Protein AF-A0A496T3P2-F1 (afdb_monomer_lite)

pLDDT: mean 73.37, std 16.73, range [44.38, 96.69]

Structure (mmCIF, N/CA/C/O backbone):
data_AF-A0A496T3P2-F1
#
_entry.id   AF-A0A496T3P2-F1
#
loop_
_atom_site.group_PDB
_atom_site.id
_atom_site.type_symbol
_atom_site.label_atom_id
_atom_site.label_alt_id
_atom_site.label_comp_id
_atom_site.label_asym_id
_atom_site.label_entity_id
_atom_site.label_seq_id
_atom_site.pdbx_PDB_ins_code
_atom_site.Cartn_x
_atom_site.Cartn_y
_atom_site.Cartn_z
_atom_site.occupancy
_atom_site.B_iso_or_equiv
_atom_site.auth_seq_id
_atom_site.auth_comp_id
_atom_site.auth_asym_id
_atom_site.auth_atom_id
_atom_site.pdbx_PDB_model_num
ATOM 1 N N . MET A 1 1 ? -11.661 -11.929 51.047 1.00 53.84 1 MET A N 1
ATOM 2 C CA . MET A 1 1 ? -10.845 -11.660 49.843 1.00 53.84 1 MET A CA 1
ATOM 3 C C . MET A 1 1 ? -10.908 -12.740 48.747 1.00 53.84 1 MET A C 1
ATOM 5 O O . MET A 1 1 ? -10.297 -12.532 47.716 1.00 53.84 1 MET A O 1
ATOM 9 N N . ASN A 1 2 ? -11.640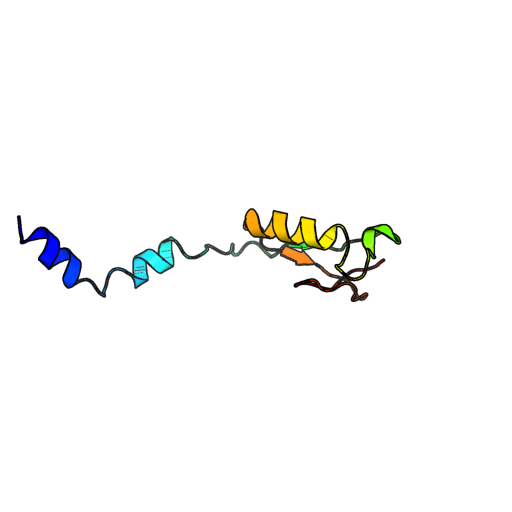 -13.862 48.901 1.00 52.25 2 ASN A N 1
ATOM 10 C CA . ASN A 1 2 ? -11.526 -15.007 47.963 1.00 52.25 2 ASN A CA 1
ATOM 11 C C . ASN A 1 2 ? -12.803 -15.324 47.157 1.00 52.25 2 ASN A C 1
ATOM 13 O O . ASN A 1 2 ? -12.802 -16.241 46.338 1.00 52.25 2 ASN A O 1
ATOM 17 N N . TYR A 1 3 ? -13.895 -14.581 47.369 1.00 59.25 3 TYR A N 1
ATOM 18 C CA . TYR A 1 3 ? -15.145 -14.773 46.619 1.00 59.25 3 TYR A CA 1
ATOM 19 C C . TYR A 1 3 ? -15.131 -14.061 45.259 1.00 59.25 3 TYR A C 1
ATOM 21 O O . TYR A 1 3 ? -15.678 -14.591 44.297 1.00 59.25 3 TYR A O 1
ATOM 29 N N . LEU A 1 4 ? -14.424 -12.929 45.151 1.00 51.22 4 LEU A N 1
ATOM 30 C CA . LEU A 1 4 ? -14.280 -12.164 43.905 1.00 51.22 4 LEU A CA 1
ATOM 31 C C . LEU A 1 4 ? -13.534 -12.966 42.820 1.00 51.22 4 LEU A C 1
ATOM 33 O O . LEU A 1 4 ? -13.959 -13.017 41.672 1.00 51.22 4 LEU A O 1
ATOM 37 N N . ILE A 1 5 ? -12.471 -13.678 43.209 1.00 56.06 5 ILE A N 1
ATOM 38 C CA . ILE A 1 5 ? -11.646 -14.499 42.304 1.00 56.06 5 ILE A CA 1
ATOM 39 C C . ILE A 1 5 ? -12.407 -15.758 41.848 1.00 56.06 5 ILE A C 1
ATOM 41 O O . ILE A 1 5 ? -12.293 -16.180 40.700 1.00 56.06 5 ILE A O 1
ATOM 45 N N . LYS A 1 6 ? -13.254 -16.336 42.714 1.00 52.75 6 LYS A N 1
ATOM 46 C CA . LYS A 1 6 ? -14.126 -17.468 42.349 1.00 52.75 6 LYS A CA 1
ATOM 47 C C . LYS A 1 6 ? -15.239 -17.076 41.373 1.00 52.75 6 LYS A C 1
ATOM 49 O O . LYS A 1 6 ? -15.656 -17.922 40.585 1.00 52.75 6 LYS A O 1
ATOM 54 N N . LEU A 1 7 ? -15.698 -15.823 41.408 1.00 52.72 7 LEU A N 1
ATOM 55 C CA . LEU A 1 7 ? -16.681 -15.305 40.454 1.00 52.72 7 LEU A CA 1
ATOM 56 C C . LEU A 1 7 ? -16.059 -15.114 39.058 1.00 52.72 7 LEU A C 1
ATOM 58 O O . LEU A 1 7 ? -16.686 -15.458 38.063 1.00 52.72 7 LEU A O 1
ATOM 62 N N . LEU A 1 8 ? -14.798 -14.671 39.001 1.00 54.00 8 LEU A N 1
ATOM 63 C CA . LEU A 1 8 ? -14.014 -14.503 37.767 1.00 54.00 8 LEU A CA 1
ATOM 64 C C . LEU A 1 8 ? -13.629 -15.829 37.077 1.00 54.00 8 LEU A C 1
ATOM 66 O O . LEU A 1 8 ? -13.378 -15.842 35.878 1.00 54.00 8 LEU A O 1
ATOM 70 N N . GLY A 1 9 ? -13.603 -16.955 37.800 1.00 49.31 9 GLY A N 1
ATOM 71 C CA . GLY A 1 9 ? -13.211 -18.262 37.249 1.00 49.31 9 GLY A CA 1
ATOM 72 C C . GLY A 1 9 ? -14.336 -19.093 36.614 1.00 49.31 9 GLY A C 1
ATOM 73 O O . GLY A 1 9 ? -14.051 -20.109 35.981 1.00 49.31 9 GLY A O 1
ATOM 74 N N . LYS A 1 10 ? -15.611 -18.711 36.785 1.00 49.38 10 LYS A N 1
ATOM 75 C CA . LYS A 1 10 ? -16.773 -19.507 36.322 1.00 49.38 10 LYS A CA 1
ATOM 76 C C . LYS A 1 10 ? -17.444 -18.973 35.055 1.00 49.38 10 LYS A C 1
ATOM 78 O O . LYS A 1 10 ? -18.247 -19.670 34.442 1.00 49.38 10 LYS A O 1
ATOM 83 N N . THR A 1 11 ? -17.101 -17.769 34.623 1.00 48.66 11 THR A N 1
ATOM 84 C CA . THR A 1 11 ? -17.743 -17.057 33.513 1.00 48.66 11 THR A CA 1
ATOM 85 C C . THR A 1 11 ? -16.997 -17.263 32.195 1.00 48.66 11 THR A C 1
ATOM 87 O O . THR A 1 11 ? -16.556 -16.324 31.542 1.00 48.66 11 THR A O 1
ATOM 90 N N . LYS A 1 12 ? -16.961 -18.512 31.713 1.00 50.62 12 LYS A N 1
ATOM 91 C CA . LYS A 1 12 ? -16.728 -18.802 30.278 1.00 50.62 12 LYS A CA 1
ATOM 92 C C . LYS A 1 12 ? -17.822 -18.185 29.379 1.00 50.62 12 LYS A C 1
ATOM 94 O O . LYS A 1 12 ? -17.672 -18.134 28.168 1.00 50.62 12 LYS A O 1
ATOM 99 N N . PHE A 1 13 ? -18.910 -17.704 29.983 1.00 50.62 13 PHE A N 1
ATOM 100 C CA . PHE A 1 13 ? -20.075 -17.134 29.314 1.00 50.62 13 PHE A CA 1
ATOM 101 C C . PHE A 1 13 ? -19.952 -15.632 28.978 1.00 50.62 13 PHE A C 1
ATOM 103 O O . PHE A 1 13 ? -20.797 -15.104 28.269 1.00 50.62 13 PHE A O 1
ATOM 110 N N . CYS A 1 14 ? -18.901 -14.934 29.433 1.00 49.53 14 CYS A N 1
ATOM 111 C CA . CYS A 1 14 ? -18.737 -13.487 29.206 1.00 49.53 14 CYS A CA 1
ATOM 112 C C . CYS A 1 14 ? -17.482 -13.123 28.393 1.00 49.53 14 CYS A C 1
ATOM 114 O O . CYS A 1 14 ? -16.908 -12.058 28.565 1.00 49.53 14 CYS A O 1
ATOM 116 N N . TRP A 1 15 ? -17.027 -14.015 27.514 1.00 49.91 15 TRP A N 1
ATOM 117 C CA . TRP A 1 15 ? -16.034 -13.661 26.486 1.00 49.91 15 TRP A CA 1
ATOM 118 C C . TRP A 1 15 ? -16.652 -13.559 25.094 1.00 49.91 15 TRP A C 1
ATOM 120 O O . TRP A 1 15 ? -16.159 -12.811 24.260 1.00 49.91 15 TRP A O 1
ATOM 130 N N . LEU A 1 16 ? -17.779 -14.237 24.864 1.00 53.25 16 LEU A N 1
ATOM 131 C CA . LEU A 1 16 ? -18.473 -14.211 23.578 1.00 53.25 16 LEU A CA 1
ATOM 132 C C . LEU A 1 16 ? -19.201 -12.871 23.370 1.00 53.25 16 LEU A C 1
ATOM 134 O O . LEU A 1 16 ? -19.071 -12.258 22.322 1.00 53.25 16 LEU A O 1
ATOM 138 N N . VAL A 1 17 ? -19.872 -12.350 24.402 1.00 56.59 17 VAL A N 1
ATOM 139 C CA . VAL A 1 17 ? -20.564 -11.046 24.345 1.00 56.59 17 VAL A CA 1
ATOM 140 C C . VAL A 1 17 ? -19.580 -9.867 24.337 1.00 56.59 17 VAL A C 1
ATOM 142 O O . VAL A 1 17 ? -19.800 -8.888 23.635 1.00 56.59 17 VAL A O 1
ATOM 145 N N . PHE A 1 18 ? -18.465 -9.969 25.069 1.00 53.53 18 PHE A N 1
ATOM 146 C CA . PHE A 1 18 ? -17.428 -8.930 25.086 1.00 53.53 18 PHE A CA 1
ATOM 147 C C . PHE A 1 18 ? -16.622 -8.90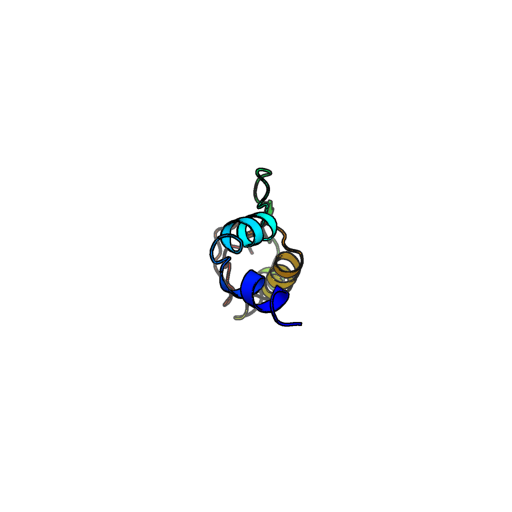2 23.777 1.00 53.53 18 PHE A C 1
ATOM 149 O O . PHE A 1 18 ? -16.333 -7.828 23.258 1.00 53.53 18 PHE A O 1
ATOM 156 N N . GLY A 1 19 ? -16.339 -10.074 23.194 1.00 54.91 19 GLY A N 1
ATOM 157 C CA . GLY A 1 19 ? -15.713 -10.186 21.876 1.00 54.91 19 GLY A CA 1
ATOM 158 C C . GLY A 1 19 ? -16.597 -9.671 20.737 1.00 54.91 19 GLY A C 1
ATOM 159 O O . GLY A 1 19 ? -16.080 -9.082 19.801 1.00 54.91 19 GLY A O 1
ATOM 160 N N . VAL A 1 20 ? -17.923 -9.819 20.837 1.00 57.47 20 VAL A N 1
ATOM 161 C CA . VAL A 1 20 ? -18.881 -9.298 19.840 1.00 57.47 20 VAL A CA 1
ATOM 162 C C . VAL A 1 20 ? -19.100 -7.782 19.964 1.00 57.47 20 VAL A C 1
ATOM 164 O O . VAL A 1 20 ? -19.375 -7.133 18.964 1.00 57.47 20 VAL A O 1
ATOM 167 N N . LEU A 1 21 ? -18.948 -7.189 21.154 1.00 55.22 21 LEU A N 1
ATOM 168 C CA . LEU A 1 21 ? -19.067 -5.732 21.344 1.00 55.22 21 LEU A CA 1
ATOM 169 C C . LEU A 1 21 ? -17.787 -4.950 20.995 1.00 55.22 21 LEU A C 1
ATOM 171 O O . LEU A 1 21 ? -17.879 -3.758 20.704 1.00 55.22 21 LEU A O 1
ATOM 175 N N . LEU A 1 22 ? -16.618 -5.603 21.034 1.00 56.62 22 LEU A N 1
ATOM 176 C CA . LEU A 1 22 ? -15.318 -5.033 20.637 1.00 56.62 22 LEU A CA 1
ATOM 177 C C . LEU A 1 22 ? -14.870 -5.449 19.228 1.00 56.62 22 LEU A C 1
ATOM 179 O O . LEU A 1 22 ? -13.992 -4.812 18.652 1.00 56.62 22 LEU A O 1
ATOM 183 N N . GLY A 1 23 ? -15.440 -6.523 18.684 1.00 53.06 23 GLY A N 1
ATOM 184 C CA . GLY A 1 23 ? -15.139 -7.034 17.356 1.00 53.06 23 GLY A CA 1
ATOM 185 C C . GLY A 1 23 ? -15.934 -6.285 16.301 1.00 53.06 23 GLY A C 1
ATOM 186 O O . GLY A 1 23 ? -17.033 -6.700 15.956 1.00 53.06 23 GLY A O 1
ATOM 187 N N . SER A 1 24 ? -15.349 -5.192 15.818 1.00 57.75 24 SER A N 1
ATOM 188 C CA . SER A 1 24 ? -15.567 -4.635 14.483 1.00 57.75 24 SER A CA 1
ATOM 189 C C . SER A 1 24 ? -17.032 -4.546 14.054 1.00 57.75 24 SER A C 1
ATOM 191 O O . SER A 1 24 ? -17.560 -5.419 13.363 1.00 57.75 24 SER A O 1
ATOM 193 N N . TYR A 1 25 ? -17.670 -3.419 14.373 1.00 51.91 25 TYR A N 1
ATOM 194 C CA . TYR A 1 25 ? -18.782 -2.919 13.570 1.00 51.91 25 TYR A CA 1
ATOM 195 C C . TYR A 1 25 ? -18.226 -2.574 12.178 1.00 51.91 25 TYR A C 1
ATOM 197 O O . TYR A 1 25 ? -18.017 -1.404 11.877 1.00 51.91 25 TYR A O 1
ATOM 205 N N . HIS A 1 26 ? -17.913 -3.574 11.346 1.00 55.53 26 HIS A N 1
ATOM 206 C CA . HIS A 1 26 ? -17.680 -3.328 9.928 1.00 55.53 26 HIS A CA 1
ATOM 207 C C . HIS A 1 26 ? -18.979 -2.726 9.409 1.00 55.53 26 HIS A C 1
ATOM 209 O O . HIS A 1 26 ? -20.040 -3.356 9.547 1.00 55.53 26 HIS A O 1
ATOM 215 N N . PRO A 1 27 ? -18.952 -1.462 8.972 1.00 53.41 27 PRO A N 1
ATOM 216 C CA . PRO A 1 27 ? -20.180 -0.762 8.712 1.00 53.41 27 PRO A CA 1
ATOM 217 C C . PRO A 1 27 ? -20.912 -1.486 7.579 1.00 53.41 27 PRO A C 1
ATOM 219 O O . PRO A 1 27 ? -20.330 -1.887 6.582 1.00 53.41 27 PRO A O 1
ATOM 222 N N . LEU A 1 28 ? -22.236 -1.584 7.689 1.00 57.09 28 LEU A N 1
ATOM 223 C CA . LEU A 1 28 ? -23.117 -1.872 6.547 1.00 57.09 28 LEU A CA 1
ATOM 224 C C . LEU A 1 28 ? -23.074 -0.740 5.488 1.00 57.09 28 LEU A C 1
ATOM 226 O O . LEU A 1 28 ? -23.863 -0.734 4.544 1.00 57.09 28 LEU A O 1
ATOM 230 N N . LEU A 1 29 ? -22.193 0.248 5.683 1.00 63.78 29 LEU A N 1
ATOM 231 C CA . LEU A 1 29 ? -21.834 1.304 4.752 1.00 63.78 29 LEU A CA 1
ATOM 232 C C . LEU A 1 29 ? -20.718 0.732 3.880 1.00 63.78 29 LEU A C 1
ATOM 234 O O . LEU A 1 29 ? -19.722 0.261 4.409 1.00 63.78 29 LEU A O 1
ATOM 238 N N . GLY A 1 30 ? -20.936 0.707 2.568 1.00 78.88 30 GLY A N 1
ATOM 239 C CA . GLY A 1 30 ? -20.084 -0.028 1.636 1.00 78.88 30 GLY A CA 1
ATOM 240 C C . GLY A 1 30 ? -18.591 0.291 1.750 1.00 78.88 30 GLY A C 1
ATOM 241 O O . GLY A 1 30 ? -18.203 1.421 2.035 1.00 78.88 30 GLY A O 1
ATOM 242 N N . GLN A 1 31 ? -17.784 -0.728 1.464 1.00 90.06 31 GLN A N 1
ATOM 243 C CA . GLN A 1 31 ? -16.333 -0.653 1.347 1.00 90.06 31 GLN A CA 1
ATOM 244 C C . GLN A 1 31 ? -15.905 0.383 0.297 1.00 90.06 31 GLN A C 1
ATOM 246 O O . GLN A 1 31 ? -16.438 0.414 -0.820 1.00 90.06 31 GLN A O 1
ATOM 251 N N . TRP A 1 32 ? -14.909 1.201 0.631 1.00 92.31 32 TRP A N 1
ATOM 252 C CA . TRP A 1 32 ? -14.337 2.174 -0.294 1.00 92.31 32 TRP A CA 1
ATOM 253 C C . TRP A 1 32 ? -13.512 1.471 -1.369 1.00 92.31 32 TRP A C 1
ATOM 255 O O . TRP A 1 32 ? -12.531 0.804 -1.069 1.00 92.31 32 TRP A O 1
ATOM 265 N N . LYS A 1 33 ? -13.881 1.649 -2.638 1.00 92.06 33 LYS A N 1
ATOM 266 C CA . LYS A 1 33 ? -13.055 1.207 -3.766 1.00 92.06 33 LYS A CA 1
ATOM 267 C C . LYS A 1 33 ? -12.133 2.345 -4.179 1.00 92.06 33 LYS A C 1
ATOM 269 O O . LYS A 1 33 ? -12.616 3.415 -4.555 1.00 92.06 33 LYS A O 1
ATOM 274 N N . ILE A 1 34 ? -10.828 2.127 -4.102 1.00 91.62 34 ILE A N 1
ATOM 275 C CA . ILE A 1 34 ? -9.813 3.133 -4.415 1.00 91.62 34 ILE A CA 1
ATOM 276 C C . ILE A 1 34 ? -9.042 2.652 -5.641 1.00 91.62 34 ILE A C 1
ATOM 278 O O . ILE A 1 34 ? -8.502 1.561 -5.634 1.00 91.62 34 ILE A O 1
ATOM 282 N N . MET A 1 35 ? -8.975 3.456 -6.700 1.00 91.62 35 MET A N 1
ATOM 283 C CA . MET A 1 35 ? -8.193 3.133 -7.898 1.00 91.62 35 MET A CA 1
ATOM 284 C C . MET A 1 35 ? -6.963 4.042 -7.963 1.00 91.62 35 MET A C 1
ATOM 286 O O . MET A 1 35 ? -7.116 5.224 -8.289 1.00 91.62 35 MET A O 1
ATOM 290 N N . PRO A 1 36 ? -5.755 3.545 -7.644 1.00 88.56 36 PRO A N 1
ATOM 291 C CA . PRO A 1 36 ? -4.533 4.321 -7.805 1.00 88.56 36 PRO A CA 1
ATOM 292 C C . PRO A 1 36 ? -4.212 4.474 -9.296 1.00 88.56 36 PRO A C 1
ATOM 294 O O . PRO A 1 36 ? -4.035 3.479 -9.999 1.00 88.56 36 PRO A O 1
ATOM 297 N N . LEU A 1 37 ? -4.159 5.726 -9.763 1.00 89.50 37 LEU A N 1
ATOM 298 C CA . LEU A 1 37 ? -3.852 6.092 -11.148 1.00 89.50 37 LEU A CA 1
ATOM 299 C C . LEU A 1 37 ? -2.666 7.052 -11.196 1.00 89.50 37 LEU A C 1
ATOM 301 O O . LEU A 1 37 ? -2.661 8.077 -10.509 1.00 89.50 37 LEU A O 1
ATOM 305 N N . GLY A 1 38 ? -1.692 6.759 -12.047 1.00 88.12 38 GLY A N 1
ATOM 306 C CA . GLY A 1 38 ? -0.568 7.637 -12.327 1.00 88.12 38 GLY A CA 1
ATOM 307 C C . GLY A 1 38 ? 0.428 7.038 -13.315 1.00 88.12 38 GLY A C 1
ATOM 308 O O . GLY A 1 38 ? 0.059 6.504 -14.359 1.00 88.12 38 GLY A O 1
ATOM 309 N N . ASP A 1 39 ? 1.709 7.250 -13.024 1.00 86.06 39 ASP A N 1
ATOM 310 C CA . ASP A 1 39 ? 2.834 6.794 -13.835 1.00 86.06 39 ASP A CA 1
ATOM 311 C C . ASP A 1 39 ? 3.756 5.875 -13.015 1.00 86.06 39 ASP A C 1
ATOM 313 O O . ASP A 1 39 ? 3.342 5.268 -12.035 1.00 86.06 39 ASP A O 1
ATOM 317 N N . SER A 1 40 ? 5.041 5.813 -13.369 1.00 87.56 40 SER A N 1
ATOM 318 C CA . SER A 1 40 ? 6.081 5.112 -12.608 1.00 87.56 40 SER A CA 1
ATOM 319 C C . SER A 1 40 ? 6.024 5.262 -11.077 1.00 87.56 40 SER A C 1
ATOM 321 O O . SER A 1 40 ? 6.402 4.324 -10.379 1.00 87.56 40 SER A O 1
ATOM 323 N N . ILE A 1 41 ? 5.560 6.397 -10.539 1.00 87.69 41 ILE A N 1
ATOM 324 C CA . ILE A 1 41 ? 5.419 6.596 -9.087 1.00 87.69 41 ILE A CA 1
ATOM 325 C C . ILE A 1 41 ? 4.284 5.736 -8.513 1.00 87.69 41 ILE A C 1
ATOM 327 O O . ILE A 1 41 ? 4.437 5.167 -7.431 1.00 87.69 41 ILE A O 1
ATOM 331 N N . THR A 1 42 ? 3.170 5.621 -9.234 1.00 86.62 42 THR A N 1
ATOM 332 C CA . THR A 1 42 ? 2.038 4.769 -8.855 1.00 86.62 42 THR A CA 1
ATOM 333 C C . THR A 1 42 ? 2.352 3.306 -9.114 1.00 86.62 42 THR A C 1
ATOM 335 O O . THR A 1 42 ? 2.103 2.482 -8.237 1.00 86.62 42 THR A O 1
ATOM 338 N N . TYR A 1 43 ? 3.009 2.982 -10.230 1.00 84.06 43 TYR A N 1
ATOM 339 C CA . TYR A 1 43 ? 3.526 1.638 -10.481 1.00 84.06 43 TYR A CA 1
ATOM 340 C C . TYR A 1 43 ? 4.490 1.167 -9.383 1.00 84.06 43 TYR A C 1
ATOM 342 O O . TYR A 1 43 ? 4.478 -0.019 -9.035 1.00 84.06 43 TYR A O 1
ATOM 350 N N . GLY A 1 44 ? 5.286 2.085 -8.825 1.00 83.94 44 GLY A N 1
ATOM 351 C CA . GLY A 1 44 ? 6.230 1.829 -7.742 1.00 83.94 44 GLY A CA 1
ATOM 352 C C . GLY A 1 44 ? 7.392 0.917 -8.144 1.00 83.94 44 GLY A C 1
ATOM 353 O O . GLY A 1 44 ? 7.687 0.704 -9.317 1.00 83.94 44 GLY A O 1
ATOM 354 N N . ASP A 1 45 ? 8.081 0.368 -7.150 1.00 78.50 45 ASP A N 1
ATOM 355 C CA . ASP A 1 45 ? 9.096 -0.669 -7.337 1.00 78.50 45 ASP A CA 1
ATOM 356 C C . ASP A 1 45 ? 8.521 -2.068 -7.016 1.00 78.50 45 ASP A C 1
ATOM 358 O O . ASP A 1 45 ? 7.307 -2.280 -6.959 1.00 78.50 45 ASP A O 1
ATOM 362 N N . SER A 1 46 ? 9.389 -3.059 -6.794 1.00 75.50 46 SER A N 1
ATOM 363 C CA . SER A 1 46 ? 8.962 -4.419 -6.446 1.00 75.50 46 SER A CA 1
ATOM 364 C C . SER A 1 46 ? 8.196 -4.531 -5.125 1.00 75.50 46 SER A C 1
ATOM 366 O O . SER A 1 46 ? 7.555 -5.563 -4.909 1.00 75.50 46 SER A O 1
ATOM 368 N N . THR A 1 47 ? 8.255 -3.531 -4.239 1.00 78.69 47 THR A N 1
ATOM 369 C CA . THR A 1 47 ? 7.485 -3.533 -2.986 1.00 78.69 47 THR A CA 1
ATOM 370 C C . THR A 1 47 ? 6.137 -2.850 -3.147 1.00 78.69 47 THR A C 1
ATOM 372 O O . THR A 1 47 ? 5.268 -3.082 -2.325 1.00 78.69 47 THR A O 1
ATOM 375 N N . GLY A 1 48 ? 5.902 -2.136 -4.253 1.00 79.88 48 GLY A N 1
ATOM 376 C CA . GLY A 1 48 ? 4.605 -1.546 -4.576 1.00 79.88 48 GLY A CA 1
ATOM 377 C C . GLY A 1 48 ? 4.519 -0.032 -4.376 1.00 79.88 48 GLY A C 1
ATOM 378 O O . GLY A 1 48 ? 3.451 0.540 -4.602 1.00 79.88 48 GLY A O 1
ATOM 379 N N . GLY A 1 49 ? 5.627 0.642 -4.058 1.00 85.25 49 GLY A N 1
ATOM 380 C CA . GLY A 1 49 ? 5.676 2.105 -3.939 1.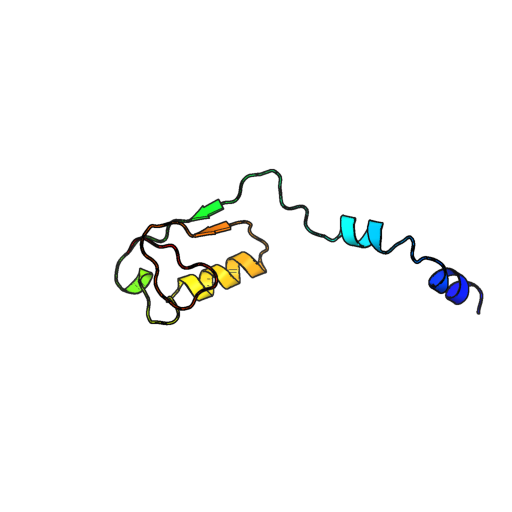00 85.25 49 GLY A CA 1
ATOM 381 C C . GLY A 1 49 ? 4.784 2.649 -2.817 1.00 85.25 49 GLY A C 1
ATOM 382 O O . GLY A 1 49 ? 4.554 1.974 -1.819 1.00 85.25 49 GLY A O 1
ATOM 383 N N . PHE A 1 50 ? 4.239 3.860 -2.993 1.00 90.31 50 PHE A N 1
ATOM 384 C CA . PHE A 1 50 ? 3.447 4.536 -1.949 1.00 90.31 50 PHE A CA 1
ATOM 385 C C . PHE A 1 50 ? 2.182 3.772 -1.528 1.00 90.31 50 PHE A C 1
ATOM 387 O O . PHE A 1 50 ? 1.594 4.074 -0.492 1.00 90.31 50 PHE A O 1
ATOM 394 N N . ARG A 1 51 ? 1.729 2.812 -2.341 1.00 90.62 51 ARG A N 1
ATOM 395 C CA . ARG A 1 51 ? 0.529 2.017 -2.066 1.00 90.62 51 ARG A CA 1
ATOM 396 C C . ARG A 1 51 ? 0.704 1.119 -0.845 1.00 90.62 51 ARG A C 1
ATOM 398 O O . ARG A 1 51 ? -0.283 0.880 -0.164 1.00 90.62 51 ARG A O 1
ATOM 405 N N . ASP A 1 52 ? 1.928 0.682 -0.545 1.00 89.06 52 ASP A N 1
ATOM 406 C CA . ASP A 1 52 ? 2.232 -0.091 0.669 1.00 89.06 52 ASP A CA 1
ATOM 407 C C . ASP A 1 52 ? 2.017 0.754 1.932 1.00 89.06 52 ASP A C 1
ATOM 409 O O . ASP A 1 52 ? 1.270 0.388 2.845 1.00 89.06 52 ASP A O 1
ATOM 413 N N . ASP A 1 53 ? 2.602 1.954 1.930 1.00 91.25 53 ASP A N 1
ATOM 414 C CA . ASP A 1 53 ? 2.460 2.919 3.018 1.00 91.25 53 ASP A CA 1
ATOM 415 C C . ASP A 1 53 ? 0.995 3.341 3.176 1.00 91.25 53 ASP A C 1
ATOM 417 O O . ASP A 1 53 ? 0.459 3.360 4.284 1.00 91.25 53 ASP A O 1
ATOM 421 N N . LEU A 1 54 ? 0.313 3.635 2.064 1.00 92.62 54 LEU A N 1
ATOM 422 C CA . LEU A 1 54 ? -1.097 4.017 2.072 1.00 92.62 54 LEU A CA 1
ATOM 423 C C . LEU A 1 54 ? -1.993 2.881 2.581 1.00 92.62 54 LEU A C 1
ATOM 425 O O . LEU A 1 54 ? -2.889 3.140 3.382 1.00 92.62 54 LEU A O 1
ATOM 429 N N . HIS A 1 55 ? -1.743 1.639 2.154 1.00 92.06 55 HIS A N 1
ATOM 430 C CA . HIS A 1 55 ? -2.458 0.465 2.650 1.00 92.06 55 HIS A CA 1
ATOM 431 C C . HIS A 1 55 ? -2.324 0.352 4.171 1.00 92.06 55 HIS A C 1
ATOM 433 O O . HIS A 1 55 ? -3.319 0.152 4.869 1.00 92.06 55 HIS A O 1
ATOM 439 N N . THR A 1 56 ? -1.101 0.506 4.688 1.00 93.31 56 THR A N 1
ATOM 440 C CA . THR A 1 56 ? -0.812 0.444 6.128 1.00 93.31 56 THR A CA 1
ATOM 441 C C . THR A 1 56 ? -1.552 1.541 6.886 1.00 93.31 56 THR A C 1
ATOM 443 O O . THR A 1 56 ? -2.277 1.241 7.828 1.00 93.31 56 THR A O 1
ATOM 446 N N . LEU A 1 57 ? -1.466 2.792 6.427 1.00 96.69 57 LEU A N 1
ATOM 447 C CA . LEU A 1 57 ? -2.132 3.928 7.071 1.00 96.69 57 LEU A CA 1
ATOM 448 C C . LEU A 1 57 ? -3.658 3.770 7.116 1.00 96.69 57 LEU A C 1
ATOM 450 O O . LEU A 1 57 ? -4.276 4.027 8.145 1.00 96.69 57 LEU A O 1
ATOM 454 N N . LEU A 1 58 ? -4.275 3.336 6.013 1.00 94.50 58 LEU A N 1
ATOM 455 C CA . LEU A 1 58 ? -5.723 3.115 5.960 1.00 94.50 58 LEU A CA 1
ATOM 456 C C . LEU A 1 58 ? -6.153 1.942 6.850 1.00 94.50 58 LEU A C 1
ATOM 458 O O . LEU A 1 58 ? -7.182 2.027 7.520 1.00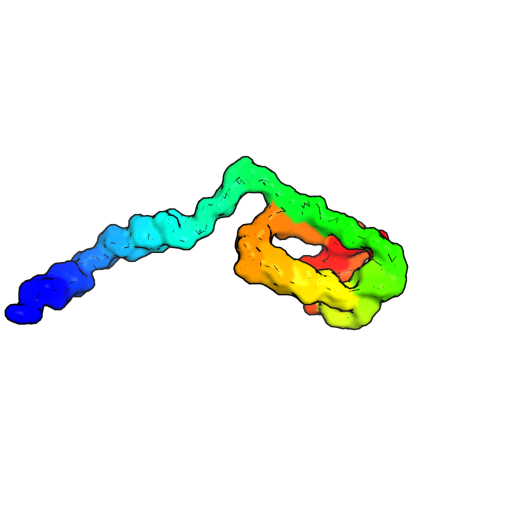 94.50 58 LEU A O 1
ATOM 462 N N . SER A 1 59 ? -5.354 0.873 6.885 1.00 91.88 59 SER A N 1
ATOM 463 C CA . SER A 1 59 ? -5.605 -0.294 7.738 1.00 91.88 59 SER A CA 1
ATOM 464 C C . SER A 1 59 ? -5.487 0.049 9.224 1.00 91.88 59 SER A C 1
ATOM 466 O O . SER A 1 59 ? -6.342 -0.355 10.013 1.00 91.88 59 SER A O 1
ATOM 468 N N . ASP A 1 60 ? -4.467 0.822 9.603 1.00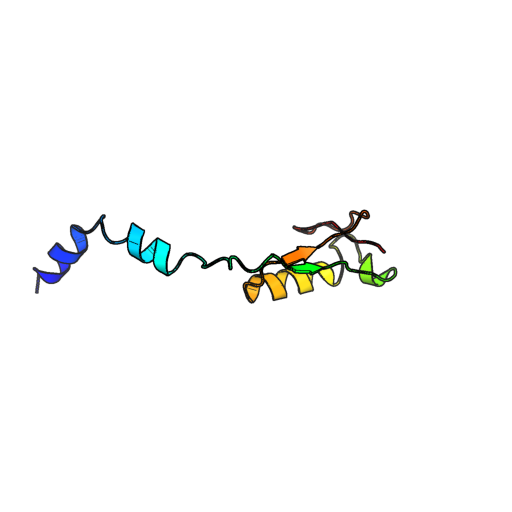 94.19 60 ASP A N 1
ATOM 469 C CA . ASP A 1 60 ? -4.225 1.254 10.983 1.00 94.19 60 ASP A CA 1
ATOM 470 C C . ASP A 1 60 ? -5.348 2.166 11.507 1.00 94.19 60 ASP A C 1
ATOM 472 O O . ASP A 1 60 ? -5.712 2.094 12.681 1.00 94.19 60 ASP A O 1
ATOM 476 N N . GLU A 1 61 ? -5.957 2.965 10.626 1.00 95.06 61 GLU A N 1
ATOM 477 C CA . GLU A 1 61 ? -7.141 3.784 10.926 1.00 95.06 61 GLU A CA 1
ATOM 478 C C . GLU A 1 61 ? -8.466 2.993 10.863 1.00 95.06 61 GLU A C 1
ATOM 480 O O . GLU A 1 61 ? -9.541 3.540 11.119 1.00 95.06 61 GLU A O 1
ATOM 485 N N . GLY A 1 62 ? -8.420 1.698 10.533 1.00 92.00 62 GLY A N 1
ATOM 486 C CA . GLY A 1 62 ? -9.601 0.837 10.450 1.00 92.00 62 GLY A CA 1
ATOM 487 C C . GLY A 1 62 ? -10.550 1.197 9.305 1.00 92.00 62 GLY A C 1
ATOM 488 O O . GLY A 1 62 ? -11.754 0.942 9.398 1.00 92.00 62 GLY A O 1
ATOM 489 N N . VAL A 1 63 ? -10.035 1.813 8.238 1.00 91.56 63 VAL A N 1
ATOM 490 C CA . VAL A 1 63 ? -10.813 2.106 7.032 1.00 91.56 63 VAL A CA 1
ATOM 491 C C . VAL A 1 63 ? -11.111 0.794 6.305 1.00 91.56 63 VAL A C 1
ATOM 493 O O . VAL A 1 63 ? -10.207 0.012 6.031 1.00 91.56 63 VAL A O 1
ATOM 496 N N . ASP A 1 64 ? -12.377 0.557 5.961 1.00 91.25 64 ASP A N 1
ATOM 497 C CA . ASP A 1 64 ? -12.768 -0.555 5.088 1.00 91.25 64 ASP A CA 1
ATOM 498 C C . ASP A 1 64 ? -12.606 -0.135 3.620 1.00 91.25 64 ASP A C 1
ATOM 500 O O . ASP A 1 64 ? -13.425 0.623 3.087 1.00 91.25 64 ASP A O 1
ATOM 504 N N . PHE A 1 65 ? -11.525 -0.584 2.980 1.00 91.19 65 PHE A N 1
ATOM 505 C CA . PHE A 1 65 ? -11.192 -0.247 1.597 1.00 91.19 65 PHE A CA 1
ATOM 506 C C . PHE A 1 65 ? -10.693 -1.457 0.798 1.00 91.19 65 PHE A C 1
ATOM 508 O O . PHE A 1 65 ? -10.375 -2.504 1.355 1.00 91.19 65 PHE A O 1
ATOM 515 N N . ASP A 1 66 ? -10.645 -1.281 -0.519 1.00 89.44 66 ASP A N 1
ATOM 516 C CA . ASP A 1 66 ? -10.105 -2.218 -1.506 1.00 89.44 66 ASP A CA 1
ATOM 517 C C . ASP A 1 66 ? -9.461 -1.401 -2.630 1.00 89.44 66 ASP A C 1
ATOM 519 O O . ASP A 1 66 ? -10.112 -0.496 -3.181 1.00 89.44 66 ASP A O 1
ATOM 523 N N . PHE A 1 67 ? -8.192 -1.669 -2.945 1.00 90.38 67 PHE A N 1
ATOM 524 C CA . PHE A 1 67 ? -7.595 -1.132 -4.157 1.00 90.38 67 PHE A CA 1
ATOM 525 C C . PHE A 1 67 ? -8.139 -1.892 -5.366 1.00 90.38 67 PHE A C 1
ATOM 527 O O . PHE A 1 67 ? -8.366 -3.092 -5.329 1.00 90.38 67 PHE A O 1
ATOM 534 N N . VAL A 1 68 ? -8.430 -1.169 -6.443 1.00 89.31 68 VAL A N 1
ATOM 535 C CA . VAL A 1 68 ? -9.018 -1.746 -7.655 1.00 89.31 68 VAL A CA 1
ATOM 536 C C . VAL A 1 68 ? -8.266 -1.286 -8.895 1.00 89.31 68 VAL A C 1
ATOM 538 O O . VAL A 1 68 ? -7.818 -0.144 -8.989 1.00 89.31 68 VAL A O 1
ATOM 541 N N . GLY A 1 69 ? -8.184 -2.170 -9.886 1.00 86.94 69 GLY A N 1
ATOM 542 C CA . GLY A 1 69 ? -7.480 -1.948 -11.145 1.00 86.94 69 GLY A CA 1
ATOM 543 C C . GLY A 1 69 ? -7.130 -3.272 -11.828 1.00 86.94 69 GLY A C 1
ATOM 544 O O . GLY A 1 69 ? -7.249 -4.324 -11.208 1.00 86.94 69 GLY A O 1
ATOM 545 N N . SER A 1 70 ? -6.739 -3.258 -13.107 1.00 80.69 70 SER A N 1
ATOM 546 C CA . SER A 1 70 ? -6.341 -4.485 -13.823 1.00 80.69 70 SER A CA 1
ATOM 547 C C . SER A 1 70 ? -4.841 -4.790 -13.784 1.00 80.69 70 SER A C 1
ATOM 549 O O . SER A 1 70 ? -4.441 -5.934 -14.017 1.00 80.69 70 SER A O 1
ATOM 551 N N . LEU A 1 71 ? -3.994 -3.806 -13.481 1.00 75.38 71 LEU A N 1
ATOM 552 C CA . LEU A 1 71 ? -2.552 -3.982 -13.350 1.00 75.38 71 LEU A CA 1
ATOM 553 C C . LEU A 1 71 ? -2.216 -4.510 -11.954 1.00 75.38 71 LEU A C 1
ATOM 555 O O . LEU A 1 71 ? -2.601 -3.942 -10.941 1.00 75.38 71 LEU A O 1
ATOM 559 N N . GLN A 1 72 ? -1.439 -5.592 -11.907 1.00 77.12 72 GLN A N 1
ATOM 560 C CA . GLN A 1 72 ? -0.996 -6.213 -10.661 1.00 77.12 72 GLN A CA 1
ATOM 561 C C . GLN A 1 72 ? 0.522 -6.105 -10.508 1.00 77.12 72 GLN A C 1
ATOM 563 O O . GLN A 1 72 ? 1.271 -6.828 -11.168 1.00 77.12 72 GLN A O 1
ATOM 568 N N . SER A 1 73 ? 0.997 -5.230 -9.616 1.00 77.69 73 SER A N 1
ATOM 569 C CA . SER A 1 73 ? 2.432 -5.005 -9.366 1.00 77.69 73 SER A CA 1
ATOM 570 C C . SER A 1 73 ? 2.783 -4.983 -7.871 1.00 77.69 73 SER A C 1
ATOM 572 O O . SER A 1 73 ? 1.904 -5.022 -7.015 1.00 77.69 73 SER A O 1
ATOM 574 N N . GLY A 1 74 ? 4.081 -5.004 -7.546 1.00 74.12 74 GLY A N 1
ATOM 575 C CA . GLY A 1 74 ? 4.574 -4.966 -6.161 1.00 74.12 74 GLY A CA 1
ATOM 576 C C . GLY A 1 74 ? 4.515 -6.304 -5.413 1.00 74.12 74 GLY A C 1
ATOM 577 O O . GLY A 1 74 ? 4.227 -7.344 -6.007 1.00 74.12 74 GLY A O 1
ATOM 578 N N . THR A 1 75 ? 4.793 -6.286 -4.107 1.00 75.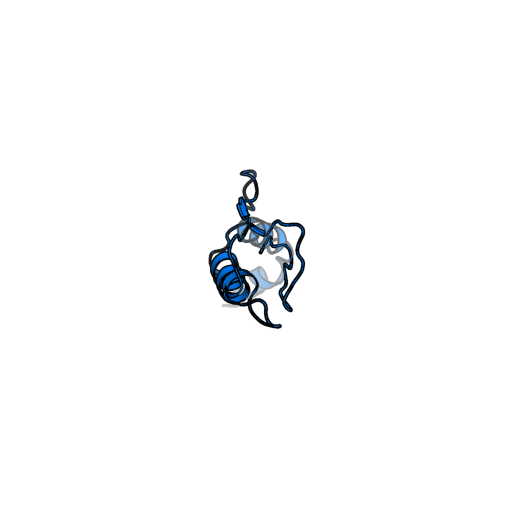44 75 THR A N 1
ATOM 579 C CA . THR A 1 75 ? 4.615 -7.408 -3.162 1.00 75.44 75 THR A CA 1
ATOM 580 C C . THR A 1 75 ? 3.770 -6.903 -1.998 1.00 75.44 75 THR A C 1
ATOM 582 O O . THR A 1 75 ? 4.235 -6.786 -0.872 1.00 75.44 75 THR A O 1
ATOM 585 N N . LEU A 1 76 ? 2.537 -6.537 -2.326 1.00 74.50 76 LEU A N 1
ATOM 586 C CA . LEU A 1 76 ? 1.570 -5.908 -1.435 1.00 74.50 76 LEU A CA 1
ATOM 587 C C . LEU A 1 76 ? 0.478 -6.918 -1.041 1.00 74.50 76 LEU A C 1
ATOM 589 O O . LEU A 1 76 ? 0.229 -7.850 -1.819 1.00 74.50 76 LEU A O 1
ATOM 593 N N . PRO A 1 77 ? -0.208 -6.729 0.104 1.00 71.19 77 PRO A N 1
ATOM 594 C CA . PRO A 1 77 ? -1.422 -7.479 0.434 1.00 71.19 77 PRO A CA 1
ATOM 595 C C . PRO A 1 77 ? -2.519 -7.330 -0.631 1.00 71.19 77 PRO A C 1
ATOM 597 O O . PRO A 1 77 ? -3.195 -8.309 -0.941 1.00 71.19 77 PRO A O 1
ATOM 600 N N . ASP A 1 78 ? -2.625 -6.141 -1.230 1.00 64.81 78 ASP A N 1
ATOM 601 C CA . ASP A 1 78 ? -3.517 -5.826 -2.344 1.00 64.81 78 ASP A CA 1
ATOM 602 C C . ASP A 1 78 ? -2.710 -5.318 -3.548 1.00 64.81 78 ASP A C 1
ATOM 604 O O . ASP A 1 78 ? -1.905 -4.390 -3.438 1.00 64.81 78 ASP A O 1
ATOM 608 N N . ARG A 1 79 ? -2.881 -5.978 -4.697 1.00 64.19 79 ARG A N 1
ATOM 609 C CA . ARG A 1 79 ? -2.041 -5.792 -5.887 1.00 64.19 79 ARG A CA 1
ATOM 610 C C . ARG A 1 79 ? -2.708 -4.961 -6.976 1.00 64.19 79 ARG A C 1
ATOM 612 O O . ARG A 1 79 ? -2.005 -4.593 -7.918 1.00 64.19 79 ARG A O 1
ATOM 619 N N . ASP A 1 80 ? -3.999 -4.673 -6.878 1.00 74.56 80 ASP A N 1
ATOM 620 C CA . ASP A 1 80 ? -4.798 -4.157 -7.992 1.00 74.56 80 ASP A CA 1
ATOM 621 C C . ASP A 1 80 ? -4.601 -2.647 -8.197 1.00 74.56 80 ASP A C 1
ATOM 623 O O . ASP A 1 80 ? -4.794 -1.858 -7.279 1.00 74.56 80 ASP A O 1
ATOM 627 N N . ASN A 1 81 ? -4.164 -2.231 -9.395 1.00 68.12 81 ASN A N 1
ATOM 628 C CA . ASN A 1 81 ? -3.747 -0.857 -9.729 1.00 68.12 81 ASN A CA 1
ATOM 629 C C . ASN A 1 81 ? -3.886 -0.562 -11.239 1.00 68.12 81 ASN A C 1
ATOM 631 O O . ASN A 1 81 ? -4.093 -1.494 -12.001 1.00 68.12 81 ASN A O 1
ATOM 635 N N . GLU A 1 82 ? -3.794 0.689 -11.712 1.00 57.31 82 GLU A N 1
ATOM 636 C CA . GLU A 1 82 ? -3.907 1.041 -13.153 1.00 57.31 82 GLU A CA 1
ATOM 637 C C . GLU A 1 82 ? -2.929 2.151 -13.586 1.00 57.31 82 GLU A C 1
ATOM 639 O O . GLU A 1 82 ? -3.320 3.239 -14.013 1.00 57.31 82 GLU A O 1
ATOM 644 N N . GLY A 1 83 ? -1.632 1.831 -13.527 1.00 44.38 83 GLY A N 1
ATOM 645 C CA . GLY A 1 83 ? -0.543 2.722 -13.945 1.00 44.38 83 GLY A CA 1
ATOM 646 C C . GLY A 1 83 ? 0.061 3.463 -12.778 1.00 44.38 83 GLY A C 1
ATOM 647 O O . GLY A 1 83 ? -0.680 4.227 -12.127 1.00 44.38 83 GLY A O 1
#

Radius of gyration: 20.93 Å; chains: 1; bounding box: 32×27×64 Å

Foldseek 3Di:
DCVVVVVVVPPPVPPVVVCVVPPDPPDPPDAAEAAQDDPCQCLDPQQRHCVQVVVVVCVVVVHRYAYAADAAGHPHPHGHYHD

Secondary structure (DSSP, 8-state):
--HHHHHHTS-GGGSHHHHHHHS----SSPPEEE----SHHHH-STT-THHHHHHHHHHHTT--EEE--SEE-SS-S--EE--

Sequence (83 aa):
MNYLIKLLGKTKFCWLVFGVLLGSYHPLLGQWKIMPLGDSITYGDSTGGFRDDLHTLLSDEGVDFDFVGSLQSGTLPDRDNEG